Protein AF-A0A7X0D5Y0-F1 (afdb_monomer_lite)

Foldseek 3Di:
DWDFDPQCRLQQAGPVRPGGDPRCRSRRTDPDDDDPDD

pLDDT: mean 78.64, std 13.94, range [49.5, 92.25]

Organism: NCBI:txid1472723

Radius of gyration: 9.82 Å; chains: 1; bounding box: 28×16×23 Å

Structure (mmCIF, N/CA/C/O backbone):
data_AF-A0A7X0D5Y0-F1
#
_entry.id   AF-A0A7X0D5Y0-F1
#
loop_
_atom_site.group_PDB
_atom_site.id
_atom_site.type_symbol
_atom_site.label_atom_id
_atom_site.label_alt_id
_atom_site.label_comp_id
_atom_site.label_asym_id
_atom_site.label_entity_id
_atom_site.label_seq_id
_atom_site.pdbx_PDB_ins_code
_atom_site.Cartn_x
_atom_site.Cartn_y
_atom_site.Cartn_z
_atom_site.occupancy
_atom_site.B_iso_or_equiv
_atom_site.auth_seq_id
_atom_site.auth_comp_id
_atom_site.auth_asym_id
_atom_site.auth_atom_id
_atom_site.pdbx_PDB_model_num
ATOM 1 N N . MET A 1 1 ? -5.546 -3.627 13.938 1.00 55.31 1 MET A N 1
ATOM 2 C CA . MET A 1 1 ? -5.293 -4.238 12.616 1.00 55.31 1 MET A CA 1
ATOM 3 C C . MET A 1 1 ? -5.191 -3.122 11.597 1.00 55.31 1 MET A C 1
ATOM 5 O O . MET A 1 1 ? -6.136 -2.346 11.484 1.00 55.31 1 MET A O 1
ATOM 9 N N . ALA A 1 2 ? -4.040 -2.981 10.941 1.00 68.62 2 ALA A N 1
ATOM 10 C CA . ALA A 1 2 ? -3.866 -1.995 9.883 1.00 68.62 2 ALA A CA 1
ATOM 11 C C . ALA A 1 2 ? -4.786 -2.353 8.702 1.00 68.62 2 ALA A C 1
ATOM 13 O O . ALA A 1 2 ? -4.917 -3.527 8.355 1.00 68.62 2 ALA A O 1
ATOM 14 N N . ARG A 1 3 ? -5.491 -1.364 8.142 1.00 82.56 3 ARG A N 1
ATOM 15 C CA . ARG A 1 3 ? -6.355 -1.559 6.965 1.00 82.56 3 ARG A CA 1
ATOM 16 C C . ARG A 1 3 ? -5.650 -1.013 5.724 1.00 82.56 3 ARG A C 1
ATOM 18 O O . ARG A 1 3 ? -4.917 -0.025 5.852 1.00 82.56 3 ARG A O 1
ATOM 25 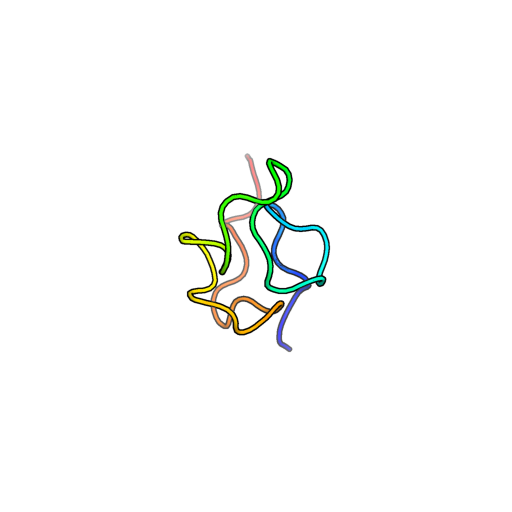N N . PRO A 1 4 ? -5.877 -1.611 4.537 1.00 85.88 4 PRO A N 1
ATOM 26 C CA . PRO A 1 4 ? -5.326 -1.080 3.300 1.00 85.88 4 PRO A CA 1
ATOM 27 C C . PRO A 1 4 ? -5.813 0.354 3.111 1.00 85.88 4 PRO A C 1
ATOM 29 O O . PRO A 1 4 ? -6.981 0.673 3.350 1.00 85.88 4 PRO A O 1
ATOM 32 N N . CYS A 1 5 ? -4.898 1.234 2.720 1.00 88.44 5 CYS A N 1
ATOM 33 C CA . CYS A 1 5 ? -5.203 2.640 2.542 1.00 88.44 5 CYS A CA 1
ATOM 34 C C . CYS A 1 5 ? -6.286 2.801 1.460 1.00 88.44 5 CYS A C 1
ATOM 36 O O . CYS A 1 5 ? -6.047 2.426 0.312 1.00 88.44 5 CYS A O 1
ATOM 38 N N . PRO A 1 6 ? -7.440 3.422 1.761 1.00 84.56 6 PRO A N 1
ATOM 39 C CA . PRO A 1 6 ? -8.552 3.520 0.812 1.00 84.56 6 PRO A CA 1
ATOM 40 C C . PRO A 1 6 ? -8.245 4.426 -0.388 1.00 84.56 6 PRO A C 1
ATOM 42 O O . PRO A 1 6 ? -8.968 4.412 -1.376 1.00 84.56 6 PRO A O 1
ATOM 45 N N . ARG A 1 7 ? -7.178 5.232 -0.310 1.00 85.31 7 ARG A N 1
ATOM 46 C CA . ARG A 1 7 ? -6.770 6.156 -1.376 1.00 85.31 7 ARG A CA 1
ATOM 47 C C . ARG A 1 7 ? -5.836 5.521 -2.400 1.00 85.31 7 ARG A C 1
ATOM 49 O O . ARG A 1 7 ? -5.857 5.937 -3.548 1.00 85.31 7 ARG A O 1
ATOM 56 N N . CYS A 1 8 ? -5.018 4.552 -1.990 1.00 90.06 8 CYS A N 1
ATOM 57 C CA . CYS A 1 8 ? -4.088 3.854 -2.884 1.00 90.06 8 CYS A CA 1
ATOM 58 C C . CYS A 1 8 ? -4.341 2.346 -2.989 1.00 90.06 8 CYS A C 1
ATOM 60 O O . CYS A 1 8 ? -3.572 1.651 -3.640 1.00 90.06 8 CYS A O 1
ATOM 62 N N . GLY A 1 9 ? -5.375 1.821 -2.329 1.00 86.88 9 GLY A N 1
ATOM 63 C CA . GLY A 1 9 ? -5.731 0.402 -2.370 1.00 86.88 9 GLY A CA 1
ATOM 64 C C . GLY A 1 9 ? -4.722 -0.536 -1.702 1.00 86.88 9 GLY A C 1
ATOM 65 O O . GLY A 1 9 ? -4.760 -1.730 -1.963 1.00 86.88 9 GLY A O 1
ATOM 66 N N . GLY A 1 10 ? -3.818 -0.029 -0.859 1.00 88.75 10 GLY A N 1
ATOM 67 C CA . GLY A 1 10 ? -2.732 -0.836 -0.284 1.00 88.75 10 GLY A CA 1
ATOM 68 C C . GLY A 1 10 ? -1.364 -0.607 -0.927 1.00 88.75 10 GLY A C 1
ATOM 69 O O . GLY A 1 10 ? -0.351 -0.942 -0.330 1.00 88.75 10 GLY A O 1
ATOM 70 N N . SER A 1 11 ? -1.311 0.023 -2.101 1.00 89.69 11 SER A N 1
ATOM 71 C CA . SER A 1 11 ? -0.088 0.105 -2.912 1.00 89.69 11 SER A CA 1
ATOM 72 C C . SER A 1 11 ? 0.979 1.053 -2.359 1.00 89.69 11 SER A C 1
ATOM 74 O O . SER A 1 11 ? 2.118 1.037 -2.813 1.00 89.69 11 SER A O 1
ATOM 76 N N . GLY A 1 12 ? 0.610 1.960 -1.451 1.00 89.56 12 GLY A N 1
ATOM 77 C CA .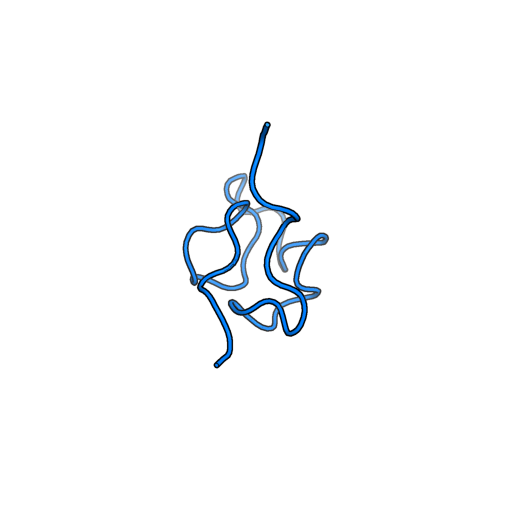 GLY A 1 12 ? 1.512 2.975 -0.895 1.00 89.56 12 GLY A CA 1
ATOM 78 C C . GLY A 1 12 ? 1.866 4.111 -1.860 1.00 89.56 12 GLY A C 1
ATOM 79 O O . GLY A 1 12 ? 2.289 5.172 -1.411 1.00 89.56 12 GLY A O 1
ATOM 80 N N . ASN A 1 13 ? 1.614 3.965 -3.159 1.00 92.25 13 ASN A N 1
ATOM 81 C CA . ASN A 1 13 ? 1.790 5.017 -4.160 1.00 92.25 13 ASN A CA 1
ATOM 82 C C . ASN A 1 13 ? 0.483 5.735 -4.497 1.00 92.25 13 ASN A C 1
ATOM 84 O O . ASN A 1 13 ? -0.605 5.172 -4.393 1.00 92.25 13 ASN A O 1
ATOM 88 N N . SER A 1 14 ? 0.593 7.008 -4.863 1.00 87.44 14 SER A N 1
ATOM 89 C CA . SER A 1 14 ? -0.511 7.797 -5.387 1.00 87.44 14 SER A CA 1
ATOM 90 C C . SER A 1 14 ? -1.079 7.112 -6.634 1.00 87.44 14 SER A C 1
ATOM 92 O O . SER A 1 14 ? -0.304 6.661 -7.480 1.00 87.44 14 SER A O 1
ATOM 94 N N . PRO A 1 15 ? -2.414 7.017 -6.758 1.00 79.06 15 PRO A N 1
ATOM 95 C CA . PRO A 1 15 ? -3.048 6.350 -7.895 1.00 79.06 15 PRO A CA 1
ATOM 96 C C . PRO A 1 15 ? -2.753 7.051 -9.230 1.00 79.06 15 PRO A C 1
ATOM 98 O O . PRO A 1 15 ? -2.748 6.410 -10.272 1.00 79.06 15 PRO A O 1
ATOM 101 N N . ASP A 1 16 ? -2.455 8.348 -9.192 1.00 82.94 16 ASP A N 1
ATOM 102 C CA . ASP A 1 16 ? -2.012 9.171 -10.322 1.00 82.94 16 ASP A CA 1
ATOM 103 C C . ASP A 1 16 ? -0.533 8.969 -10.713 1.00 82.94 16 ASP A C 1
ATOM 105 O O . ASP A 1 16 ? -0.055 9.584 -11.661 1.00 82.94 16 ASP A O 1
ATOM 109 N N . GLY A 1 17 ? 0.210 8.113 -10.005 1.00 81.56 17 GLY A N 1
ATOM 110 C CA . GLY A 1 17 ? 1.606 7.814 -10.327 1.00 81.56 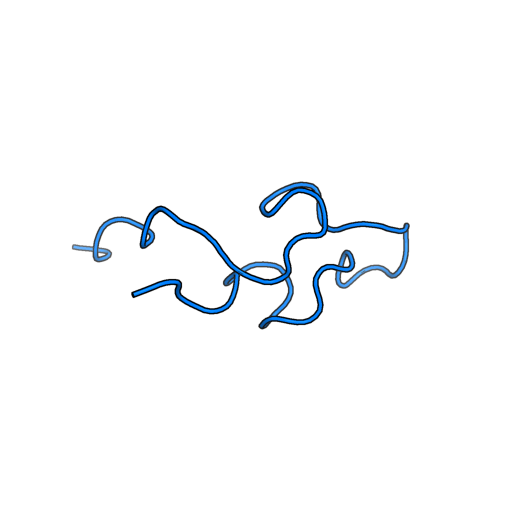17 GLY A CA 1
ATOM 111 C C . GLY A 1 17 ? 2.601 8.918 -9.955 1.00 81.56 17 GLY A C 1
ATOM 112 O O . GLY A 1 17 ? 3.795 8.747 -10.188 1.00 81.56 17 GLY A O 1
ATOM 113 N N . SER A 1 18 ? 2.170 10.006 -9.305 1.00 82.69 18 SER A N 1
ATOM 114 C CA . SER A 1 18 ? 3.051 11.130 -8.928 1.00 82.69 18 SER A CA 1
ATOM 115 C C . SER A 1 18 ? 3.996 10.830 -7.750 1.00 82.69 18 SER A C 1
ATOM 117 O O . SER A 1 18 ? 4.607 11.739 -7.189 1.00 82.69 18 SER A O 1
ATOM 119 N N . GLY A 1 19 ? 4.119 9.566 -7.339 1.00 87.88 19 GLY A N 1
ATOM 120 C CA . GLY A 1 19 ? 4.980 9.118 -6.245 1.00 87.88 19 GLY A CA 1
ATOM 121 C C . GLY A 1 19 ? 4.197 8.554 -5.064 1.00 87.88 19 GLY A C 1
ATOM 122 O O . GLY A 1 19 ? 3.154 7.931 -5.239 1.00 87.88 19 GLY A O 1
ATOM 123 N N . LYS A 1 20 ? 4.708 8.746 -3.844 1.00 91.19 20 LYS A N 1
ATOM 124 C CA . LYS A 1 20 ? 4.123 8.161 -2.626 1.00 91.19 20 LYS A CA 1
ATOM 125 C C . LYS A 1 20 ? 2.758 8.761 -2.283 1.00 91.19 20 LYS A C 1
ATOM 127 O O . LYS A 1 20 ? 2.573 9.977 -2.313 1.00 91.19 20 LYS A O 1
ATOM 132 N N . CYS A 1 21 ? 1.823 7.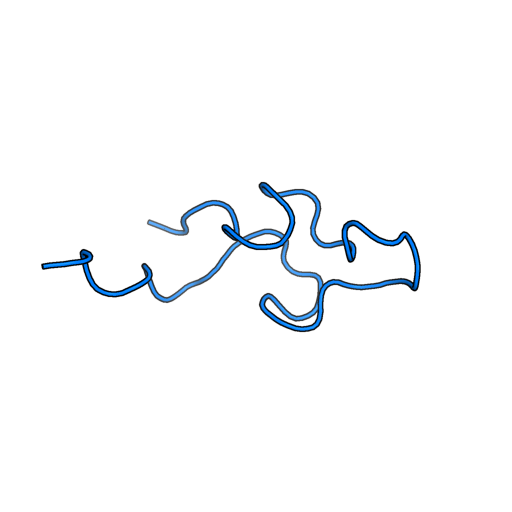902 -1.877 1.00 89.94 21 CYS A N 1
ATOM 133 C CA . CYS A 1 21 ? 0.467 8.286 -1.506 1.00 89.94 21 CYS A CA 1
ATOM 134 C C . CYS A 1 21 ? 0.504 9.224 -0.297 1.00 89.94 21 CYS A C 1
ATOM 136 O O . CYS A 1 21 ? 0.905 8.823 0.796 1.00 89.94 21 CYS A O 1
ATOM 138 N N . TYR A 1 22 ? 0.037 10.461 -0.468 1.00 86.88 22 TYR A N 1
ATOM 139 C CA . TYR A 1 22 ? 0.062 11.481 0.587 1.00 86.88 22 TYR A CA 1
ATOM 140 C C . TYR A 1 22 ? -0.787 11.114 1.815 1.00 86.88 22 TYR A C 1
ATOM 142 O O . TYR A 1 22 ? -0.497 11.546 2.928 1.00 86.88 22 TYR A O 1
ATOM 150 N N . PHE A 1 23 ? -1.820 10.288 1.620 1.00 84.69 23 PHE A N 1
ATOM 151 C CA . PHE A 1 23 ? -2.764 9.908 2.672 1.00 84.69 23 PHE A CA 1
ATOM 152 C C . PHE A 1 23 ? -2.164 8.910 3.669 1.00 84.69 23 PHE A C 1
ATOM 154 O O . PHE A 1 23 ? -2.246 9.116 4.876 1.00 84.69 23 PHE A O 1
ATOM 161 N N . CYS A 1 24 ? -1.531 7.840 3.176 1.00 88.31 24 CYS A N 1
ATOM 162 C CA . CYS A 1 24 ? -0.815 6.871 4.017 1.00 88.31 24 CYS A CA 1
ATOM 163 C C . CYS A 1 24 ? 0.691 7.155 4.123 1.00 88.31 24 CYS A C 1
ATOM 165 O O . CYS A 1 24 ? 1.418 6.375 4.728 1.00 88.31 24 CYS A O 1
ATOM 167 N N . LYS A 1 25 ? 1.168 8.256 3.529 1.00 87.00 25 LYS A N 1
ATOM 168 C CA . LYS A 1 25 ? 2.579 8.671 3.471 1.00 87.00 25 LYS A CA 1
ATOM 169 C C . LYS A 1 25 ? 3.536 7.615 2.900 1.00 87.00 25 LYS A C 1
ATOM 171 O O . LYS A 1 25 ? 4.712 7.611 3.249 1.00 87.00 25 LYS A O 1
ATOM 176 N N . GLY A 1 26 ? 3.058 6.748 2.009 1.00 88.19 26 GLY A N 1
ATOM 177 C CA . GLY A 1 26 ? 3.868 5.665 1.441 1.00 88.19 26 GLY A CA 1
ATOM 178 C C . GLY A 1 26 ? 3.710 4.310 2.125 1.00 88.19 26 GLY A C 1
ATOM 179 O O . GLY A 1 26 ? 4.158 3.316 1.572 1.00 88.19 26 GLY A O 1
ATOM 180 N N . ASN A 1 27 ? 3.038 4.237 3.276 1.00 86.25 27 ASN A N 1
ATOM 181 C CA . ASN A 1 27 ? 2.976 2.993 4.046 1.00 86.25 27 ASN A CA 1
ATOM 182 C C . ASN A 1 27 ? 2.058 1.928 3.435 1.00 86.25 27 ASN A C 1
ATOM 184 O O . ASN A 1 27 ? 2.102 0.786 3.863 1.00 86.25 27 ASN A O 1
ATOM 188 N N . GLY A 1 28 ? 1.170 2.283 2.501 1.00 87.62 28 GLY A N 1
ATOM 189 C CA . GLY A 1 28 ? 0.169 1.353 1.949 1.00 87.62 28 GLY A CA 1
ATOM 190 C C . GLY A 1 28 ? -0.969 1.016 2.917 1.00 87.62 28 GLY A C 1
ATOM 191 O O . GLY A 1 28 ? -2.089 0.747 2.496 1.00 87.62 28 GLY A O 1
ATOM 192 N N . GLU A 1 29 ? -0.750 1.180 4.211 1.00 87.25 29 GLU A N 1
ATOM 193 C CA . GLU A 1 29 ? -1.708 0.908 5.271 1.00 87.25 29 GLU A CA 1
ATOM 194 C C . GLU A 1 29 ? -1.945 2.138 6.153 1.00 87.25 29 GLU A C 1
ATOM 196 O O . GLU A 1 29 ? -1.081 3.005 6.313 1.00 87.25 29 GLU A O 1
ATOM 201 N N . THR A 1 30 ? -3.150 2.251 6.713 1.00 79.62 30 THR A N 1
ATOM 202 C CA . THR A 1 30 ? -3.479 3.311 7.672 1.00 79.62 30 THR A CA 1
ATOM 203 C C . THR A 1 30 ? -3.710 2.714 9.054 1.00 79.62 30 THR A C 1
ATOM 205 O O . THR A 1 30 ? -4.547 1.830 9.240 1.00 79.62 30 THR A O 1
ATOM 208 N N . LEU A 1 31 ? -2.972 3.232 10.045 1.00 69.56 31 LEU A N 1
ATOM 209 C CA . LEU A 1 31 ? -3.098 2.851 11.461 1.00 69.56 31 LEU A CA 1
ATOM 210 C C . LEU A 1 31 ? -4.464 3.240 12.045 1.00 69.56 31 LEU A C 1
ATOM 212 O O . LEU A 1 31 ? -4.962 2.595 12.963 1.00 69.56 31 LEU A O 1
ATOM 216 N N . ARG A 1 32 ? -5.088 4.284 11.489 1.00 60.22 32 ARG A N 1
ATOM 217 C CA . ARG A 1 32 ? -6.488 4.623 11.737 1.00 60.22 32 ARG A CA 1
ATOM 218 C C . ARG A 1 32 ? -7.337 4.002 10.639 1.00 60.22 32 ARG A C 1
ATOM 220 O O . ARG A 1 32 ? -7.156 4.314 9.462 1.00 60.22 32 ARG A O 1
ATOM 227 N N . ALA A 1 33 ? -8.280 3.147 11.025 1.00 52.53 33 ALA A N 1
ATOM 228 C CA . ALA A 1 33 ? -9.445 2.916 10.188 1.00 52.53 33 ALA A CA 1
ATOM 229 C C . ALA A 1 33 ? -10.077 4.288 9.876 1.00 52.53 33 ALA A C 1
ATOM 231 O O . ALA A 1 33 ? -10.159 5.118 10.790 1.00 52.53 33 ALA A O 1
ATOM 232 N N . PRO A 1 34 ? -10.507 4.570 8.632 1.00 54.03 34 PRO A N 1
ATOM 233 C CA . PRO A 1 34 ? -11.470 5.646 8.444 1.00 54.03 34 PRO A CA 1
ATOM 234 C C . PRO A 1 34 ? -12.64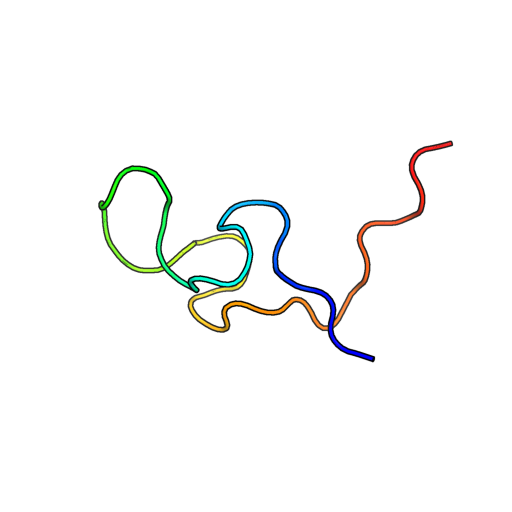6 5.354 9.386 1.00 54.03 34 PRO A C 1
ATOM 236 O O . PRO A 1 34 ? -13.042 4.190 9.519 1.00 54.03 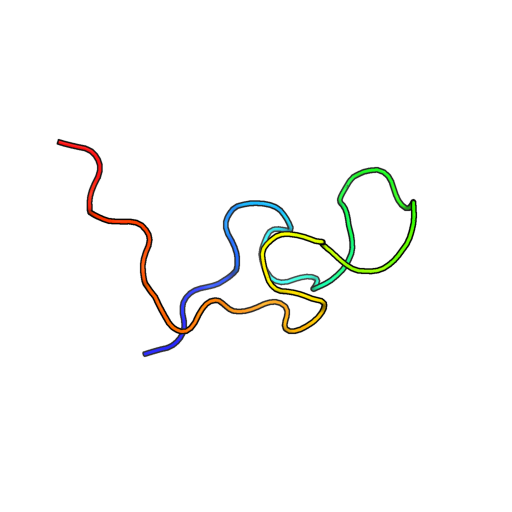34 PRO A O 1
ATOM 239 N N . ALA A 1 35 ? -13.134 6.375 10.100 1.00 49.53 35 ALA A N 1
ATOM 240 C CA . ALA A 1 35 ? -14.352 6.238 10.894 1.00 49.53 35 ALA A CA 1
ATOM 241 C C . ALA A 1 35 ? -15.417 5.565 10.008 1.00 49.53 35 ALA A C 1
ATOM 243 O O . ALA A 1 35 ? -15.475 5.911 8.821 1.00 49.53 35 ALA A O 1
ATOM 244 N N . PRO A 1 36 ? -16.172 4.566 10.512 1.00 52.19 36 PRO A N 1
ATOM 245 C CA . PRO A 1 36 ? -17.223 3.957 9.710 1.00 52.19 36 PRO A CA 1
ATOM 246 C C . PRO A 1 36 ? -18.104 5.092 9.189 1.00 52.19 36 PRO A C 1
ATOM 248 O O . PRO A 1 36 ? -18.526 5.945 9.967 1.00 52.19 36 PRO A O 1
ATOM 251 N N . ALA A 1 37 ? -18.259 5.163 7.868 1.00 54.22 37 ALA A N 1
ATOM 252 C CA . ALA A 1 37 ? -19.182 6.098 7.256 1.00 54.22 37 ALA A CA 1
ATOM 253 C C . ALA A 1 37 ? -20.577 5.749 7.790 1.00 54.22 37 ALA A C 1
ATOM 255 O O . ALA A 1 37 ? -21.068 4.652 7.518 1.00 54.22 37 ALA A O 1
ATOM 256 N N . SER A 1 38 ? -21.114 6.631 8.637 1.00 49.50 38 SER A N 1
ATOM 257 C CA . SER A 1 38 ? -22.508 6.620 9.078 1.00 49.50 38 SER A CA 1
ATOM 258 C C . SER A 1 38 ? -23.439 6.967 7.928 1.00 49.50 38 SER A C 1
ATOM 260 O O . SER A 1 38 ? -23.041 7.821 7.101 1.00 49.50 38 SER A O 1
#

Secondary structure (DSSP, 8-state):
-PEEPTTTTTSSB-TTSSSB-TTTTT-SEESSPPPP--

InterPro domains:
  IPR036410 Heat shock protein DnaJ, cysteine-rich domain superfamily [SSF57938] (3-31)

Sequence (38 aa):
MARPCPRCGGSGNSPDGSGKCYFCKGNGETLRAPAPAS